Protein AF-A0A0F3L1N0-F1 (afdb_monomer_lite)

Structure (mmCIF, N/CA/C/O backbone):
data_AF-A0A0F3L1N0-F1
#
_entry.id   AF-A0A0F3L1N0-F1
#
loop_
_atom_site.group_PDB
_atom_site.id
_atom_site.type_symbol
_atom_site.label_atom_id
_atom_site.label_alt_id
_atom_site.label_comp_id
_atom_site.label_asym_id
_atom_site.label_entity_id
_atom_site.label_seq_id
_atom_site.pdbx_PDB_ins_code
_atom_site.Cartn_x
_atom_site.Cartn_y
_atom_site.Cartn_z
_atom_site.occupancy
_atom_site.B_iso_or_equiv
_atom_site.auth_seq_id
_atom_site.auth_comp_id
_atom_site.auth_asym_id
_atom_site.auth_atom_id
_atom_site.pdbx_PDB_model_num
ATOM 1 N N . MET A 1 1 ? 1.23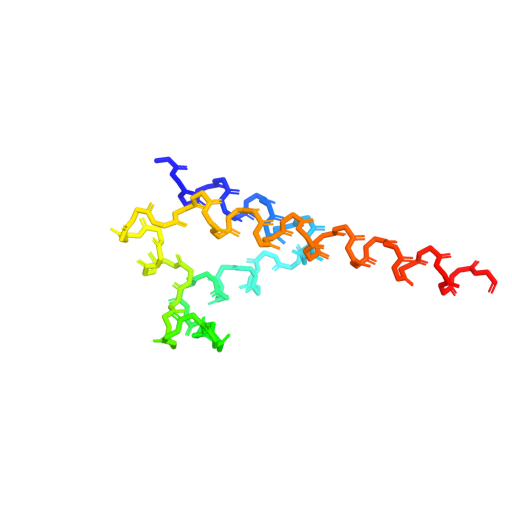0 10.367 -11.087 1.00 65.69 1 MET A N 1
ATOM 2 C CA . MET A 1 1 ? 2.410 10.158 -10.208 1.00 65.69 1 MET A CA 1
ATOM 3 C C . MET A 1 1 ? 2.072 9.293 -8.988 1.00 65.69 1 MET A C 1
ATOM 5 O O . MET A 1 1 ? 2.958 8.935 -8.226 1.00 65.69 1 MET A O 1
ATOM 9 N N . ASP A 1 2 ? 0.811 8.890 -8.846 1.00 88.38 2 ASP A N 1
ATOM 10 C CA . ASP A 1 2 ? 0.223 8.257 -7.664 1.00 88.38 2 ASP A CA 1
ATOM 11 C C . ASP A 1 2 ? 0.731 6.839 -7.377 1.00 88.38 2 ASP A C 1
ATOM 13 O O . ASP A 1 2 ? 0.952 6.484 -6.224 1.00 88.38 2 ASP A O 1
ATOM 17 N N . MET A 1 3 ? 1.019 6.058 -8.422 1.00 94.12 3 MET A N 1
ATOM 18 C CA . MET A 1 3 ? 1.612 4.719 -8.299 1.00 94.12 3 MET A CA 1
ATOM 19 C C . MET A 1 3 ? 2.950 4.735 -7.550 1.00 94.12 3 MET A C 1
ATOM 21 O O . MET A 1 3 ? 3.167 3.918 -6.660 1.00 94.12 3 MET A O 1
ATOM 25 N N . LEU A 1 4 ? 3.850 5.666 -7.888 1.00 95.19 4 LEU A N 1
ATOM 26 C CA . LEU A 1 4 ? 5.194 5.706 -7.302 1.00 95.19 4 LEU A CA 1
ATOM 27 C C . LEU A 1 4 ? 5.150 6.014 -5.804 1.00 95.19 4 LEU A C 1
ATOM 29 O O . LEU A 1 4 ? 5.908 5.422 -5.046 1.00 95.19 4 LEU A O 1
ATOM 33 N N . ALA A 1 5 ? 4.236 6.887 -5.372 1.00 95.94 5 ALA A N 1
ATOM 34 C CA . ALA A 1 5 ? 4.049 7.190 -3.956 1.00 95.94 5 ALA A CA 1
ATOM 35 C C . ALA A 1 5 ? 3.550 5.967 -3.168 1.00 95.94 5 ALA A C 1
ATOM 37 O O . ALA A 1 5 ? 4.004 5.726 -2.051 1.00 95.94 5 ALA A O 1
ATOM 38 N N . VAL A 1 6 ? 2.642 5.178 -3.754 1.00 96.62 6 VAL A N 1
ATOM 39 C CA . VAL A 1 6 ? 2.135 3.941 -3.139 1.00 96.62 6 VAL A CA 1
ATOM 40 C C . VAL A 1 6 ? 3.241 2.892 -3.029 1.00 96.62 6 VAL A C 1
ATOM 42 O O . VAL A 1 6 ? 3.409 2.302 -1.965 1.00 96.62 6 VAL A O 1
ATOM 45 N N . LEU A 1 7 ? 4.028 2.692 -4.090 1.00 97.00 7 LEU A N 1
ATOM 46 C CA . LEU A 1 7 ? 5.136 1.733 -4.086 1.00 97.00 7 LEU A CA 1
ATOM 47 C C . LEU A 1 7 ? 6.261 2.135 -3.123 1.00 97.00 7 LEU A C 1
ATOM 49 O O . LEU A 1 7 ? 6.804 1.265 -2.442 1.00 97.00 7 LEU A O 1
ATOM 53 N N . ASP A 1 8 ? 6.598 3.428 -3.036 1.00 96.56 8 ASP A N 1
ATOM 54 C CA . ASP A 1 8 ? 7.581 3.927 -2.065 1.00 96.56 8 ASP A CA 1
ATOM 55 C C . ASP A 1 8 ? 7.120 3.637 -0.637 1.00 96.56 8 ASP A C 1
ATOM 57 O O . ASP A 1 8 ? 7.843 3.001 0.126 1.00 96.56 8 ASP A O 1
ATOM 61 N N . GLN A 1 9 ? 5.880 4.008 -0.304 1.00 96.75 9 GLN A N 1
ATOM 62 C CA . GLN A 1 9 ? 5.322 3.779 1.024 1.00 96.75 9 GLN A CA 1
ATOM 63 C C . GLN A 1 9 ? 5.248 2.281 1.363 1.00 96.75 9 GLN A C 1
ATOM 65 O O . GLN A 1 9 ? 5.639 1.886 2.460 1.00 96.75 9 GLN A O 1
ATOM 70 N N . ALA A 1 10 ? 4.800 1.437 0.429 1.00 96.62 10 ALA A N 1
ATOM 71 C CA . ALA A 1 10 ? 4.739 -0.012 0.623 1.00 96.62 10 ALA A CA 1
ATOM 72 C C . ALA A 1 10 ? 6.133 -0.637 0.813 1.00 96.62 10 ALA A C 1
ATOM 74 O O . ALA A 1 10 ? 6.297 -1.520 1.652 1.00 96.62 10 ALA A O 1
ATOM 75 N N . SER A 1 11 ? 7.158 -0.112 0.131 1.00 96.38 11 SER A N 1
ATOM 76 C CA . SER A 1 11 ? 8.549 -0.573 0.278 1.00 96.38 11 SER A CA 1
ATOM 77 C C . SER A 1 11 ? 9.142 -0.315 1.671 1.00 96.38 11 SER A C 1
ATOM 79 O O . SER A 1 11 ? 10.154 -0.911 2.039 1.00 96.38 11 SER A O 1
ATOM 81 N N . ARG A 1 12 ? 8.539 0.582 2.465 1.00 95.25 12 ARG A N 1
ATOM 82 C CA . ARG A 1 12 ? 8.929 0.831 3.868 1.00 95.25 12 ARG A CA 1
ATOM 83 C C . ARG A 1 12 ? 8.386 -0.241 4.814 1.00 95.25 12 ARG A C 1
ATOM 85 O O . ARG A 1 12 ? 8.927 -0.417 5.904 1.00 95.25 12 ARG A O 1
ATOM 92 N N . ILE A 1 13 ? 7.321 -0.925 4.400 1.00 95.56 13 ILE A N 1
ATOM 93 C CA . ILE A 1 13 ? 6.670 -2.008 5.141 1.00 95.56 13 ILE A CA 1
ATOM 94 C C . ILE A 1 13 ? 7.323 -3.339 4.760 1.00 95.56 13 ILE A C 1
ATOM 96 O O . ILE A 1 13 ? 7.786 -4.065 5.639 1.00 95.56 13 ILE A O 1
ATOM 100 N N . ASP A 1 14 ? 7.414 -3.620 3.457 1.00 95.12 14 ASP A N 1
ATOM 101 C CA . ASP A 1 14 ? 8.082 -4.800 2.908 1.00 95.12 14 ASP A CA 1
ATOM 102 C C . ASP A 1 14 ? 9.234 -4.372 1.977 1.00 95.12 14 ASP A C 1
ATOM 104 O O . ASP A 1 14 ? 8.985 -3.780 0.926 1.00 95.12 14 ASP A O 1
ATOM 108 N N . PRO A 1 15 ? 10.504 -4.646 2.326 1.00 93.88 15 PRO A N 1
ATOM 109 C CA . PRO A 1 15 ? 11.645 -4.276 1.493 1.00 93.88 15 PRO A CA 1
ATOM 110 C C . PRO A 1 15 ? 11.780 -5.120 0.210 1.00 93.88 15 PRO A C 1
ATOM 112 O O . PRO A 1 15 ? 12.572 -4.761 -0.669 1.00 93.88 15 PRO A O 1
ATOM 115 N N . ASP A 1 16 ? 11.052 -6.236 0.074 1.00 96.88 16 ASP A N 1
ATOM 116 C CA . ASP A 1 16 ? 11.058 -7.067 -1.131 1.00 96.88 16 ASP A CA 1
ATOM 117 C C . ASP A 1 16 ? 10.240 -6.403 -2.247 1.00 96.88 16 ASP A C 1
ATOM 119 O O . ASP A 1 16 ? 9.019 -6.534 -2.355 1.00 96.88 16 ASP A O 1
ATOM 123 N N . ARG A 1 17 ? 10.946 -5.696 -3.135 1.00 94.00 17 ARG A N 1
ATOM 124 C CA . ARG A 1 17 ? 10.335 -4.967 -4.257 1.00 94.00 17 ARG A CA 1
ATOM 125 C C . ARG A 1 17 ? 9.499 -5.855 -5.182 1.00 94.00 17 ARG A C 1
ATOM 127 O O . ARG A 1 17 ? 8.543 -5.357 -5.773 1.00 94.00 17 ARG A O 1
ATOM 134 N N . GLY A 1 18 ? 9.847 -7.136 -5.325 1.00 96.88 18 GLY A N 1
ATOM 135 C CA . GLY A 1 18 ? 9.089 -8.070 -6.156 1.00 96.88 18 GLY A CA 1
ATOM 136 C C . GLY A 1 18 ? 7.716 -8.353 -5.556 1.00 96.88 18 GLY A C 1
ATOM 137 O O . GLY A 1 18 ? 6.710 -8.314 -6.266 1.00 96.88 18 GLY A O 1
ATOM 138 N N . ARG A 1 19 ? 7.663 -8.550 -4.234 1.00 96.69 19 ARG A N 1
ATOM 139 C CA . ARG A 1 19 ? 6.400 -8.705 -3.501 1.00 96.69 19 ARG A CA 1
ATOM 140 C C . ARG A 1 19 ? 5.583 -7.429 -3.499 1.00 96.69 19 ARG A C 1
ATOM 142 O O . ARG A 1 19 ? 4.392 -7.501 -3.755 1.00 96.69 19 ARG A O 1
ATOM 149 N N . VAL A 1 20 ? 6.211 -6.272 -3.289 1.00 97.56 20 VAL A N 1
ATOM 150 C CA . VAL A 1 20 ? 5.511 -4.977 -3.321 1.00 97.56 20 VAL A CA 1
ATOM 151 C C . VAL A 1 20 ? 4.860 -4.731 -4.682 1.00 97.56 20 VAL A C 1
ATOM 153 O O . VAL A 1 20 ? 3.711 -4.298 -4.744 1.00 97.56 20 VAL A O 1
ATOM 156 N N . TYR A 1 21 ? 5.563 -5.027 -5.778 1.00 97.00 21 TYR A N 1
ATOM 157 C CA . TYR A 1 21 ? 5.001 -4.855 -7.116 1.00 97.00 21 TYR A CA 1
ATOM 158 C C . TYR A 1 21 ? 3.850 -5.828 -7.390 1.00 97.00 21 TYR A C 1
ATOM 160 O O . TYR A 1 21 ? 2.800 -5.404 -7.868 1.00 97.00 21 TYR A O 1
ATOM 168 N N . ARG A 1 22 ? 4.023 -7.109 -7.041 1.00 97.31 22 ARG A N 1
ATOM 169 C CA . ARG A 1 22 ? 2.967 -8.121 -7.168 1.00 97.31 22 ARG A CA 1
ATOM 170 C C . ARG A 1 22 ? 1.742 -7.764 -6.329 1.00 97.31 22 ARG A C 1
ATOM 172 O O . ARG A 1 22 ? 0.631 -7.796 -6.833 1.00 9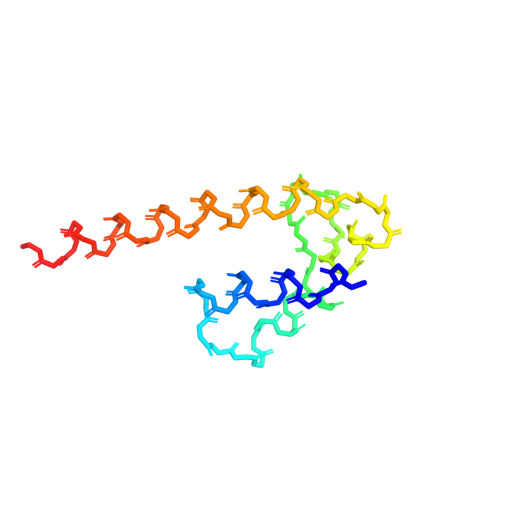7.31 22 ARG A O 1
ATOM 179 N N . TRP A 1 23 ? 1.939 -7.339 -5.085 1.00 96.31 23 TRP A N 1
ATOM 180 C CA . TRP A 1 23 ? 0.851 -6.862 -4.239 1.00 96.31 23 TRP A CA 1
ATOM 181 C C . TRP A 1 23 ? 0.118 -5.681 -4.881 1.00 96.31 23 TRP A C 1
ATOM 183 O O . TRP A 1 23 ? -1.109 -5.616 -4.874 1.00 96.31 23 TRP A O 1
ATOM 193 N N . TYR A 1 24 ? 0.870 -4.751 -5.474 1.00 96.94 24 TYR A N 1
ATOM 194 C CA . TYR A 1 24 ? 0.278 -3.579 -6.097 1.00 96.94 24 TYR A CA 1
ATOM 195 C C . TYR A 1 24 ? -0.606 -3.934 -7.302 1.00 96.94 24 TYR A C 1
ATOM 197 O O . TYR A 1 24 ? -1.673 -3.339 -7.475 1.00 96.94 24 TYR A O 1
ATOM 205 N N . ALA A 1 25 ? -0.144 -4.863 -8.142 1.00 97.00 25 ALA A N 1
ATOM 206 C CA . ALA A 1 25 ? -0.743 -5.159 -9.439 1.00 97.00 25 ALA A CA 1
ATOM 207 C C . ALA A 1 25 ? -1.709 -6.351 -9.437 1.00 97.00 25 ALA A C 1
ATOM 209 O O . ALA A 1 25 ? -2.668 -6.335 -10.203 1.00 97.00 25 ALA A O 1
ATOM 210 N N . ASP A 1 26 ? -1.457 -7.364 -8.609 1.00 96.12 26 ASP A N 1
ATOM 211 C CA . ASP A 1 26 ? -2.054 -8.693 -8.754 1.00 96.12 26 ASP A CA 1
ATOM 212 C C . ASP A 1 26 ? -2.821 -9.164 -7.514 1.00 96.12 26 ASP A C 1
ATOM 214 O O . ASP A 1 26 ? -3.740 -9.967 -7.662 1.00 96.12 26 ASP A O 1
ATOM 218 N N . ASP A 1 27 ? -2.481 -8.689 -6.310 1.00 94.88 27 ASP A N 1
ATOM 219 C CA . ASP A 1 27 ? -3.108 -9.190 -5.082 1.00 94.88 27 ASP A CA 1
ATOM 220 C C . ASP A 1 27 ? -4.338 -8.339 -4.694 1.00 94.88 27 ASP A C 1
ATOM 222 O O . ASP A 1 27 ? -4.205 -7.153 -4.360 1.00 94.88 27 ASP A O 1
ATOM 226 N N . PRO A 1 28 ? -5.555 -8.918 -4.689 1.00 93.00 28 PRO A N 1
ATOM 227 C CA . PRO A 1 28 ? -6.750 -8.225 -4.228 1.00 93.00 28 PRO A CA 1
ATOM 228 C C . PRO A 1 28 ? -6.664 -7.915 -2.735 1.00 93.00 28 PRO A C 1
ATOM 230 O O . PRO A 1 28 ? -6.322 -8.773 -1.917 1.00 93.00 28 PRO A O 1
ATOM 233 N N . ILE A 1 29 ? -7.027 -6.692 -2.357 1.00 88.19 29 ILE A N 1
ATOM 234 C CA . ILE A 1 29 ? -7.031 -6.281 -0.957 1.00 88.19 29 ILE A CA 1
ATOM 235 C C . ILE A 1 29 ? -8.396 -6.613 -0.351 1.00 88.19 29 ILE A C 1
ATOM 237 O O . ILE A 1 29 ? -9.402 -5.936 -0.600 1.00 88.19 29 ILE A O 1
ATOM 241 N N . ALA A 1 30 ? -8.418 -7.653 0.483 1.00 83.00 30 ALA A N 1
ATOM 242 C CA . ALA A 1 30 ? -9.598 -8.032 1.249 1.00 83.00 30 ALA A CA 1
ATOM 243 C C . ALA A 1 30 ? -10.097 -6.846 2.097 1.00 83.00 30 ALA A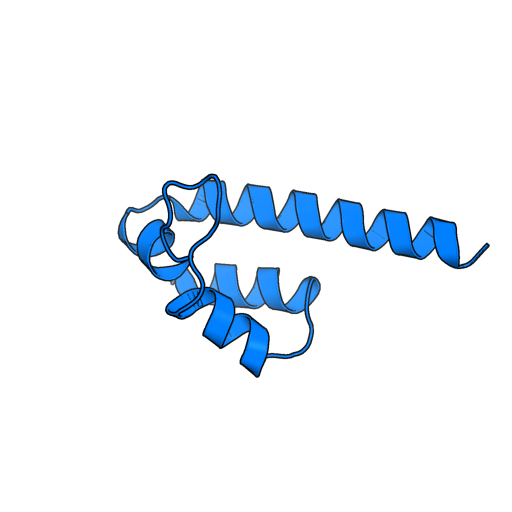 C 1
ATOM 245 O O . ALA A 1 30 ? -9.317 -6.145 2.743 1.00 83.00 30 ALA A O 1
ATOM 246 N N . GLY A 1 31 ? -11.410 -6.601 2.082 1.00 77.19 31 GLY A N 1
ATOM 247 C CA . GLY A 1 31 ? -12.025 -5.467 2.786 1.00 77.19 31 GLY A CA 1
ATOM 248 C C . GLY A 1 31 ? -12.009 -4.134 2.023 1.00 77.19 31 GLY A C 1
ATOM 249 O O . GLY A 1 31 ? -12.650 -3.185 2.470 1.00 77.19 31 GLY A O 1
ATOM 250 N 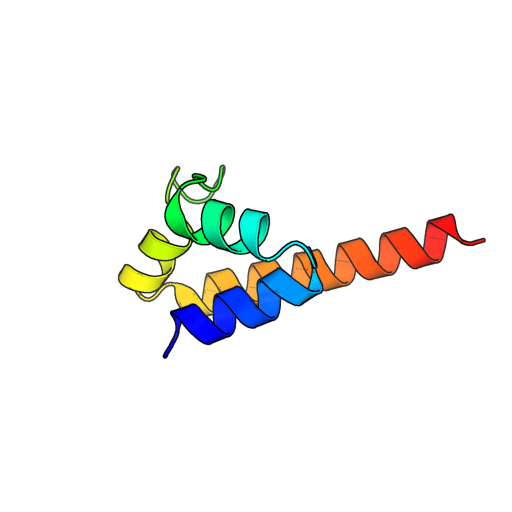N . LEU A 1 32 ? -11.369 -4.066 0.849 1.00 78.19 32 LEU A N 1
ATOM 251 C CA . LEU A 1 32 ? -11.465 -2.941 -0.097 1.00 78.19 32 LEU A CA 1
ATOM 252 C C . LEU A 1 32 ? -12.182 -3.342 -1.400 1.00 78.19 32 LEU A C 1
ATOM 254 O O . LEU A 1 32 ? -11.887 -2.828 -2.478 1.00 78.19 32 LEU A O 1
ATOM 258 N N . GLY A 1 33 ? -13.147 -4.259 -1.284 1.00 80.38 33 GLY A N 1
ATOM 259 C CA . GLY A 1 33 ? -13.978 -4.721 -2.399 1.00 80.38 33 GLY A CA 1
ATOM 260 C C . GLY A 1 33 ? -13.256 -5.642 -3.383 1.00 80.38 33 GLY A C 1
ATOM 261 O O . GLY A 1 33 ? -13.607 -5.627 -4.557 1.00 80.38 33 GLY A O 1
ATOM 262 N N . ASP A 1 34 ? -12.241 -6.384 -2.922 1.00 88.00 34 ASP A N 1
ATOM 263 C CA . ASP A 1 34 ? -11.447 -7.323 -3.733 1.00 88.00 34 ASP A CA 1
ATOM 264 C C . ASP A 1 34 ? -10.753 -6.656 -4.932 1.00 88.00 34 ASP A C 1
ATOM 266 O O . ASP A 1 34 ? -10.593 -7.232 -6.006 1.00 88.00 34 ASP A O 1
ATOM 270 N N . ARG A 1 35 ? -10.326 -5.406 -4.732 1.00 93.56 35 ARG A N 1
ATOM 271 C CA . ARG A 1 35 ? -9.600 -4.600 -5.716 1.00 93.56 35 ARG A CA 1
ATOM 272 C C . ARG A 1 35 ? -8.112 -4.585 -5.405 1.00 93.56 35 ARG A C 1
ATOM 274 O O . ARG A 1 35 ? -7.717 -4.598 -4.237 1.00 93.56 35 ARG A O 1
ATOM 281 N N . THR A 1 36 ? -7.291 -4.512 -6.445 1.00 96.56 36 THR A N 1
ATOM 282 C CA . THR A 1 36 ? -5.839 -4.344 -6.294 1.00 96.56 36 THR A CA 1
ATOM 283 C C . THR A 1 36 ? -5.499 -2.908 -5.885 1.00 96.56 36 THR A C 1
ATOM 285 O O . THR A 1 36 ? -6.309 -1.982 -6.027 1.00 96.56 36 THR A O 1
ATOM 288 N N . ALA A 1 37 ? -4.273 -2.673 -5.415 1.00 96.25 37 ALA A N 1
ATOM 289 C CA . ALA A 1 37 ? -3.809 -1.310 -5.160 1.00 96.25 37 ALA A CA 1
ATOM 290 C C . ALA A 1 37 ? -3.805 -0.457 -6.445 1.00 96.25 37 ALA A C 1
ATOM 292 O O . ALA A 1 37 ? -4.136 0.732 -6.402 1.00 96.25 37 ALA A O 1
ATOM 293 N N . ALA A 1 38 ? -3.478 -1.060 -7.592 1.00 97.12 38 ALA A N 1
ATOM 294 C CA . ALA A 1 38 ? -3.548 -0.414 -8.897 1.00 97.12 38 ALA A CA 1
ATOM 295 C C . ALA A 1 38 ? -4.973 0.048 -9.229 1.00 97.12 38 ALA A C 1
ATOM 297 O O . ALA A 1 38 ? -5.162 1.183 -9.673 1.00 97.12 38 ALA A O 1
ATOM 298 N N . ASP A 1 39 ? -5.983 -0.781 -8.959 1.00 96.62 39 ASP A N 1
ATOM 299 C CA . ASP A 1 39 ? -7.385 -0.414 -9.166 1.00 96.62 39 ASP A CA 1
ATOM 300 C C . ASP A 1 39 ? -7.792 0.778 -8.301 1.00 96.62 39 ASP A C 1
ATOM 302 O O . ASP A 1 39 ? -8.444 1.701 -8.795 1.00 96.62 39 ASP A O 1
ATOM 306 N N . LEU A 1 40 ? -7.403 0.786 -7.024 1.00 95.44 40 LEU A N 1
ATOM 307 C CA . LEU A 1 40 ? -7.705 1.886 -6.103 1.00 95.44 40 LEU A CA 1
ATOM 308 C C . LEU A 1 40 ? -7.063 3.199 -6.566 1.00 95.44 40 LEU A C 1
ATOM 310 O O . LEU A 1 40 ? -7.724 4.238 -6.577 1.00 95.44 40 LEU A O 1
ATOM 314 N N . VAL A 1 41 ? -5.811 3.149 -7.032 1.00 96.00 41 VAL A N 1
ATOM 315 C CA . VAL A 1 41 ? -5.136 4.313 -7.628 1.00 96.00 41 VAL A CA 1
ATOM 316 C C . VAL A 1 41 ? -5.879 4.801 -8.874 1.00 96.00 41 VAL A C 1
ATOM 318 O O . VAL A 1 41 ? -6.111 6.000 -9.018 1.00 96.00 41 VAL A O 1
ATOM 321 N N . ARG A 1 42 ? -6.311 3.891 -9.756 1.00 95.69 42 ARG A N 1
ATOM 322 C CA . ARG A 1 42 ? -7.073 4.243 -10.970 1.00 95.69 42 ARG A CA 1
ATOM 323 C C . ARG A 1 42 ? -8.435 4.868 -10.662 1.00 95.69 42 ARG A C 1
ATOM 325 O O . ARG A 1 42 ? -8.900 5.685 -11.448 1.00 95.69 42 ARG A O 1
ATOM 332 N N . ALA A 1 43 ? -9.053 4.523 -9.533 1.00 94.62 43 ALA A N 1
ATOM 333 C CA . ALA A 1 43 ? -10.290 5.154 -9.069 1.00 94.62 43 ALA A CA 1
ATOM 334 C C . ALA A 1 43 ? -10.081 6.458 -8.282 1.00 94.62 43 ALA A C 1
ATOM 336 O O . ALA A 1 43 ? -11.053 7.036 -7.803 1.00 94.62 43 ALA A O 1
ATOM 337 N N . GLY A 1 44 ? -8.840 6.936 -8.138 1.00 95.50 44 GLY A N 1
ATOM 338 C CA . GLY A 1 44 ? -8.542 8.160 -7.393 1.00 95.50 44 GLY A CA 1
ATOM 339 C C . GLY A 1 44 ? -8.569 7.991 -5.871 1.00 95.50 44 GLY A C 1
ATOM 340 O O . GLY A 1 44 ? -8.513 8.977 -5.141 1.00 95.50 44 GLY A O 1
ATOM 341 N N . GLU A 1 45 ? -8.598 6.756 -5.364 1.00 95.19 45 GLU A N 1
ATOM 342 C CA . GLU A 1 45 ? -8.603 6.453 -3.925 1.00 95.19 45 GLU A CA 1
ATOM 343 C C . GLU A 1 45 ? -7.187 6.422 -3.313 1.00 95.19 45 GLU A C 1
ATOM 345 O O . GLU A 1 45 ? -6.989 5.951 -2.190 1.00 95.19 45 GLU A O 1
ATOM 350 N N . THR A 1 46 ? -6.187 6.960 -4.020 1.00 95.38 46 THR A N 1
ATOM 351 C CA . THR A 1 46 ? -4.771 6.974 -3.614 1.00 95.38 46 THR A CA 1
ATOM 352 C C . THR A 1 46 ? -4.568 7.511 -2.198 1.00 95.38 46 THR A C 1
ATOM 354 O O . THR A 1 46 ? -3.840 6.908 -1.413 1.00 95.38 46 THR A O 1
ATOM 357 N N . SER A 1 47 ? -5.225 8.617 -1.834 1.00 95.12 47 SER A N 1
ATOM 358 C CA . SER A 1 47 ? -5.069 9.234 -0.508 1.00 95.12 47 SER A CA 1
ATOM 359 C C . SER A 1 47 ? -5.505 8.303 0.624 1.00 95.12 47 SER A C 1
ATOM 361 O O . SER A 1 47 ? -4.835 8.229 1.654 1.00 95.12 47 SER A O 1
ATOM 363 N N . ARG A 1 48 ? -6.601 7.562 0.421 1.00 93.00 48 ARG A N 1
ATOM 364 C CA . ARG A 1 48 ? -7.115 6.588 1.391 1.00 93.00 48 ARG A CA 1
ATOM 365 C C . ARG A 1 48 ? -6.170 5.396 1.517 1.00 93.00 48 ARG A C 1
ATOM 367 O O . ARG A 1 48 ? -5.860 4.982 2.630 1.00 93.00 48 ARG A O 1
ATOM 374 N N . LEU A 1 49 ? -5.673 4.887 0.390 1.00 94.56 49 LEU A N 1
ATOM 375 C CA . LEU A 1 49 ? -4.709 3.788 0.369 1.00 94.56 49 LEU A CA 1
ATOM 376 C C . LEU A 1 49 ? -3.391 4.168 1.067 1.00 94.56 49 LEU A C 1
ATOM 378 O O . LEU A 1 49 ? -2.874 3.402 1.874 1.00 94.56 49 LEU A O 1
ATOM 382 N N . LEU A 1 50 ? -2.868 5.371 0.816 1.00 95.81 50 LEU A N 1
ATOM 383 C CA . LEU A 1 50 ? -1.655 5.865 1.475 1.00 95.81 50 LEU A CA 1
ATOM 384 C C . LEU A 1 50 ? -1.835 6.044 2.987 1.00 95.81 50 LEU A C 1
ATOM 386 O O . LEU A 1 50 ? -0.899 5.776 3.738 1.00 95.81 50 LEU A O 1
ATOM 390 N N . ALA A 1 51 ? -3.008 6.494 3.441 1.00 95.44 51 ALA A N 1
ATOM 391 C CA . ALA A 1 51 ? -3.309 6.587 4.869 1.00 95.44 51 ALA A CA 1
ATOM 392 C C . ALA A 1 51 ? -3.263 5.203 5.534 1.00 95.44 51 ALA A C 1
ATOM 394 O O . ALA A 1 51 ? -2.555 5.032 6.524 1.00 95.44 51 ALA A O 1
ATOM 395 N N . LEU A 1 52 ? -3.905 4.203 4.922 1.00 93.19 52 LEU A N 1
ATOM 396 C CA . LEU A 1 52 ? -3.887 2.824 5.409 1.00 93.19 52 LEU A CA 1
ATOM 397 C C . LEU A 1 52 ? -2.461 2.255 5.487 1.00 93.19 52 LEU A C 1
ATOM 399 O O . LEU A 1 52 ? -2.073 1.681 6.501 1.00 93.19 52 LEU A O 1
ATOM 403 N N . LEU A 1 53 ? -1.642 2.446 4.448 1.00 95.00 53 LEU A N 1
ATOM 404 C CA . LEU A 1 53 ? -0.255 1.967 4.458 1.00 95.00 53 LEU A CA 1
ATOM 405 C C . LEU A 1 53 ? 0.579 2.612 5.575 1.00 95.00 53 LEU A C 1
ATOM 407 O O . LEU A 1 53 ? 1.436 1.954 6.160 1.00 95.00 53 LEU A O 1
ATOM 411 N N . ARG A 1 54 ? 0.339 3.884 5.909 1.00 96.19 54 ARG A N 1
ATOM 412 C CA . AR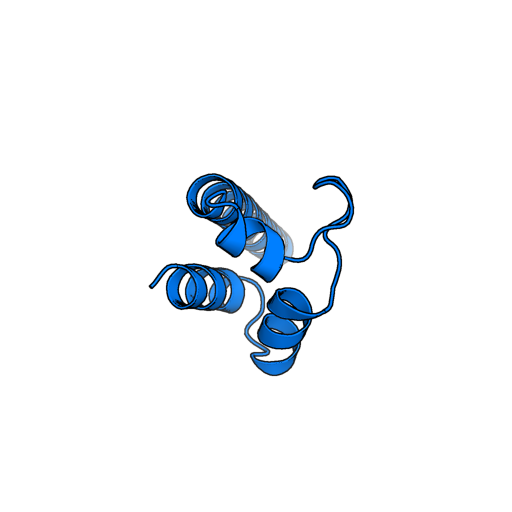G A 1 54 ? 1.028 4.554 7.027 1.00 96.19 54 ARG A CA 1
ATOM 413 C C . ARG A 1 54 ? 0.620 3.985 8.383 1.00 96.19 54 ARG A C 1
ATOM 415 O O . ARG A 1 54 ? 1.475 3.838 9.253 1.00 96.19 54 ARG A O 1
ATOM 422 N N . GLU A 1 55 ? -0.655 3.649 8.559 1.00 95.38 55 GLU A N 1
ATOM 423 C CA . GLU A 1 55 ? -1.142 2.983 9.773 1.00 95.38 55 GLU A CA 1
ATOM 424 C C . GLU A 1 55 ? -0.491 1.605 9.944 1.00 95.38 55 GLU A C 1
ATOM 426 O O . GLU A 1 55 ? 0.006 1.286 11.026 1.00 95.38 55 GLU A O 1
ATOM 431 N N . ILE A 1 56 ? -0.401 0.830 8.857 1.00 93.94 56 ILE A N 1
ATOM 432 C CA . ILE A 1 56 ? 0.279 -0.473 8.846 1.00 93.94 56 ILE A CA 1
ATOM 433 C C . ILE A 1 56 ? 1.773 -0.311 9.160 1.00 93.94 56 ILE A C 1
ATOM 435 O O . ILE A 1 56 ? 2.291 -1.014 10.025 1.00 93.94 56 ILE A O 1
ATOM 439 N N . GLU A 1 57 ? 2.472 0.638 8.523 1.00 94.50 57 GLU A N 1
ATOM 440 C CA . GLU A 1 57 ? 3.893 0.906 8.800 1.00 94.50 57 GLU A CA 1
ATOM 441 C C . GLU A 1 57 ? 4.128 1.219 10.289 1.00 94.50 57 GLU A C 1
ATOM 443 O O . GLU A 1 57 ? 5.055 0.690 10.911 1.00 94.50 57 GLU A O 1
ATOM 448 N N . ALA A 1 58 ? 3.281 2.067 10.881 1.00 94.12 58 ALA A N 1
ATOM 449 C CA . ALA A 1 58 ? 3.368 2.430 12.291 1.00 94.12 58 ALA A CA 1
ATOM 450 C C . ALA A 1 58 ? 3.117 1.229 13.221 1.00 94.12 58 ALA A C 1
ATOM 452 O O . ALA A 1 58 ? 3.842 1.054 14.211 1.00 94.12 58 ALA A O 1
ATOM 453 N N . ALA A 1 59 ? 2.134 0.386 12.895 1.00 92.50 59 ALA A N 1
ATOM 454 C CA . ALA A 1 59 ? 1.833 -0.830 13.645 1.00 92.50 59 ALA A CA 1
ATOM 455 C C . ALA A 1 59 ? 2.999 -1.835 13.586 1.00 92.50 59 ALA A C 1
ATOM 457 O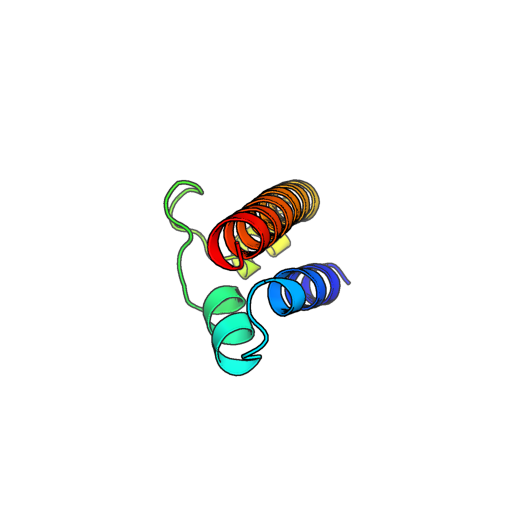 O . ALA A 1 59 ? 3.470 -2.291 14.631 1.00 92.50 59 ALA A O 1
ATOM 458 N N . GLU A 1 60 ? 3.540 -2.103 12.394 1.00 89.50 60 GLU A N 1
ATOM 459 C CA . GLU A 1 60 ? 4.677 -3.010 12.185 1.00 89.50 60 GLU A CA 1
ATOM 460 C C . GLU A 1 60 ? 5.940 -2.533 12.912 1.00 89.50 60 GLU A C 1
ATOM 462 O O . GLU A 1 60 ? 6.662 -3.313 13.546 1.00 89.50 60 GLU A O 1
ATOM 467 N N . ARG A 1 61 ? 6.201 -1.222 12.879 1.00 87.75 61 ARG A N 1
ATOM 468 C CA . ARG A 1 61 ? 7.315 -0.609 13.610 1.00 87.75 61 ARG A CA 1
ATOM 469 C C . ARG A 1 61 ? 7.161 -0.785 15.121 1.00 87.75 61 ARG A C 1
ATOM 471 O O . ARG A 1 61 ? 8.127 -1.150 15.794 1.00 87.75 61 ARG A O 1
ATOM 478 N N . SER A 1 62 ? 5.958 -0.568 15.645 1.00 86.38 62 SER A N 1
ATOM 479 C CA . SER A 1 62 ? 5.667 -0.715 17.075 1.00 86.38 62 SER A CA 1
ATOM 480 C C . SER A 1 62 ? 5.794 -2.174 17.526 1.00 86.38 62 SER A C 1
ATOM 482 O O . SER A 1 62 ? 6.440 -2.459 18.534 1.00 86.38 62 SER A O 1
ATOM 484 N N . ALA A 1 63 ? 5.283 -3.122 16.735 1.00 82.25 63 ALA A N 1
ATOM 485 C CA . ALA A 1 63 ? 5.392 -4.555 17.013 1.00 82.25 63 ALA A CA 1
ATOM 486 C C . ALA A 1 63 ? 6.847 -5.061 17.021 1.00 82.25 63 ALA A C 1
ATOM 488 O O . ALA A 1 63 ? 7.186 -6.002 17.745 1.00 82.25 63 ALA A O 1
ATOM 489 N N . ARG A 1 64 ? 7.723 -4.446 16.219 1.00 79.81 64 ARG A N 1
ATOM 490 C CA . ARG A 1 64 ? 9.164 -4.739 16.204 1.00 79.81 64 ARG A CA 1
ATOM 491 C C . ARG A 1 64 ? 9.871 -4.214 17.452 1.00 79.81 64 ARG A C 1
ATOM 493 O O . ARG A 1 64 ? 10.760 -4.882 17.967 1.00 79.81 64 ARG A O 1
ATOM 500 N N . HIS A 1 65 ? 9.446 -3.056 17.958 1.00 72.31 65 HIS A N 1
ATOM 501 C CA . HIS A 1 65 ? 9.980 -2.477 19.189 1.00 72.31 65 HIS A CA 1
ATOM 502 C C . HIS A 1 65 ? 9.634 -3.315 20.432 1.00 72.31 65 HIS A C 1
ATOM 504 O O . HIS A 1 65 ? 10.470 -3.467 21.315 1.00 72.31 65 HIS A O 1
ATOM 510 N N . VAL A 1 66 ? 8.437 -3.913 20.475 1.00 71.25 66 VAL A N 1
ATOM 511 C CA . VAL A 1 66 ? 8.006 -4.789 21.582 1.00 71.25 66 VAL A CA 1
ATOM 512 C C . VAL A 1 66 ? 8.743 -6.134 21.586 1.00 71.25 66 VAL A C 1
ATOM 514 O O . VAL A 1 66 ? 9.061 -6.647 22.651 1.00 71.25 66 VAL A O 1
ATOM 517 N N . ARG A 1 67 ? 9.048 -6.708 20.413 1.00 68.62 67 ARG A N 1
ATOM 518 C CA . ARG A 1 67 ? 9.733 -8.013 20.297 1.00 68.62 67 ARG A CA 1
ATOM 519 C C . ARG A 1 67 ? 11.243 -7.979 20.552 1.00 68.62 67 ARG A C 1
ATOM 521 O O . ARG A 1 67 ? 11.839 -9.035 20.710 1.00 68.62 67 ARG A O 1
ATOM 528 N N . GLY A 1 68 ? 11.865 -6.801 20.547 1.00 60.88 68 GLY A N 1
ATOM 529 C CA . GLY A 1 68 ? 13.301 -6.636 20.806 1.00 60.88 68 GLY A CA 1
ATOM 530 C C . GLY A 1 68 ? 13.664 -6.411 22.279 1.00 60.88 68 GLY A C 1
ATOM 531 O O . GLY A 1 68 ? 14.799 -6.027 22.551 1.00 60.88 68 GLY A O 1
ATOM 532 N N . LYS A 1 69 ? 12.701 -6.567 23.194 1.00 50.34 69 LYS A N 1
ATOM 533 C CA . LYS A 1 69 ? 12.833 -6.351 24.640 1.00 50.34 69 LYS A CA 1
ATOM 534 C C . LYS A 1 69 ? 12.999 -7.660 25.397 1.00 50.34 69 LYS A C 1
ATOM 536 O O . LYS A 1 69 ? 12.312 -8.636 25.029 1.00 50.34 69 LYS A O 1
#

Secondary structure (DSSP, 8-state):
-HHHHHHHHHHTT---HHHHHHHHHT--BTTTTSB-HHHHHHTT-HHHHHHHHHHHHHHHHHHHHHHT-

Radius of gyration: 12.6 Å; chains: 1; bounding box: 27×19×36 Å

Organism: NCBI:txid345309

pLDDT: mean 90.87, std 9.6, range [50.34, 97.56]

Foldseek 3Di:
DLVVLLLVLVCLLPVPSVVSVCQQPPAQDPPPVRDGVVVCVVVVVSVVSSVVSVVSSVVSVVVVVVVVD

Sequence (69 aa):
MDMLAVLDQASRIDPDRGRVYRWYADDPIAGLGDRTAADLVRAGETSRLLALLREIEAAERSARHVRGK